Protein AF-A0A3D2X579-F1 (afdb_monomer_lite)

pLDDT: mean 86.81, std 12.24, range [45.53, 97.56]

Radius of gyration: 15.18 Å; chains: 1; bounding box: 32×43×44 Å

Structure (mmCIF, N/CA/C/O backbone):
data_AF-A0A3D2X579-F1
#
_entry.id   AF-A0A3D2X579-F1
#
loop_
_atom_site.group_PDB
_atom_site.id
_atom_site.type_symbol
_atom_site.label_atom_id
_atom_site.label_alt_id
_atom_site.label_comp_id
_atom_site.label_asym_id
_atom_site.label_entity_id
_atom_site.label_seq_id
_atom_site.pdbx_PDB_ins_code
_atom_site.Cartn_x
_atom_site.Cartn_y
_atom_site.Cartn_z
_atom_site.occupancy
_atom_site.B_iso_or_equiv
_atom_site.auth_seq_id
_atom_site.auth_comp_id
_atom_site.auth_asym_id
_atom_site.auth_atom_id
_atom_site.pdbx_PDB_model_num
ATOM 1 N N . MET A 1 1 ? 6.237 -5.922 -24.585 1.00 47.72 1 MET A N 1
ATOM 2 C CA . MET A 1 1 ? 6.724 -6.319 -23.254 1.00 47.72 1 MET A CA 1
ATOM 3 C C . MET A 1 1 ? 5.535 -6.195 -22.338 1.00 47.72 1 MET A C 1
ATOM 5 O O . MET A 1 1 ? 4.954 -5.108 -22.295 1.00 47.72 1 MET A O 1
ATOM 9 N N . ASP A 1 2 ? 5.086 -7.307 -21.769 1.00 63.38 2 ASP A N 1
ATOM 10 C CA . ASP A 1 2 ? 3.994 -7.269 -20.808 1.00 63.38 2 ASP A CA 1
ATOM 11 C C . ASP A 1 2 ? 4.495 -6.467 -19.602 1.00 63.38 2 ASP A C 1
ATOM 13 O O . ASP A 1 2 ? 5.643 -6.599 -19.180 1.00 63.38 2 ASP A O 1
ATOM 17 N N . LYS A 1 3 ? 3.685 -5.549 -19.081 1.00 70.56 3 LYS A N 1
ATOM 18 C CA . LYS A 1 3 ? 4.121 -4.717 -17.952 1.00 70.56 3 LYS A CA 1
ATOM 19 C C . LYS A 1 3 ? 4.289 -5.555 -16.680 1.00 70.56 3 LYS A C 1
ATOM 21 O O . LYS A 1 3 ? 5.038 -5.151 -15.795 1.00 70.56 3 LYS A O 1
ATOM 26 N N . LEU A 1 4 ? 3.662 -6.732 -16.635 1.00 69.31 4 LEU A N 1
ATOM 27 C CA . LEU A 1 4 ? 3.860 -7.744 -15.599 1.00 69.31 4 LEU A CA 1
ATOM 28 C C . LEU A 1 4 ? 5.231 -8.433 -15.685 1.00 69.31 4 LEU A C 1
ATOM 30 O O . LEU A 1 4 ? 5.736 -8.864 -14.651 1.00 69.31 4 LEU A O 1
ATOM 34 N N . ASP A 1 5 ? 5.894 -8.438 -16.851 1.00 72.94 5 ASP A N 1
ATOM 35 C CA . ASP A 1 5 ? 7.261 -8.974 -16.993 1.00 72.94 5 ASP A CA 1
ATOM 36 C C . ASP A 1 5 ? 8.260 -8.227 -16.090 1.00 72.94 5 ASP A C 1
ATOM 38 O O . ASP A 1 5 ? 9.306 -8.760 -15.723 1.00 72.94 5 ASP A O 1
ATOM 42 N N . SER A 1 6 ? 7.922 -6.9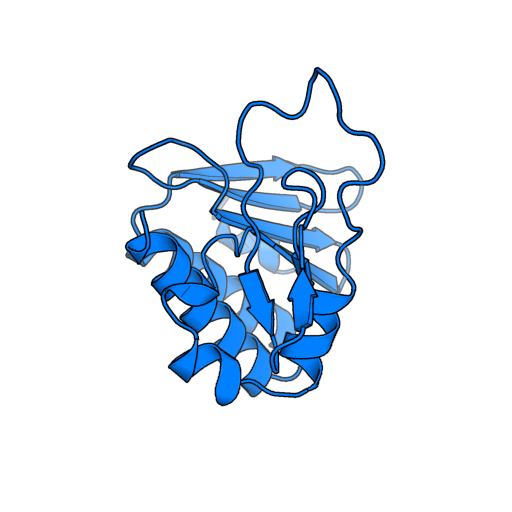95 -15.685 1.00 73.62 6 SER A N 1
ATOM 43 C CA . SER A 1 6 ? 8.725 -6.177 -14.765 1.00 73.62 6 SER A CA 1
ATOM 44 C C . SER A 1 6 ? 8.791 -6.743 -13.340 1.00 73.62 6 SER A C 1
ATOM 46 O O . SER A 1 6 ? 9.605 -6.273 -12.548 1.00 73.62 6 SER A O 1
ATOM 48 N N . PHE A 1 7 ? 7.951 -7.725 -12.997 1.00 81.88 7 PHE A N 1
ATOM 49 C CA . PHE A 1 7 ? 7.934 -8.370 -11.682 1.00 81.88 7 PHE A CA 1
ATOM 50 C C . PHE A 1 7 ? 8.706 -9.691 -11.642 1.00 81.88 7 PHE A C 1
ATOM 52 O O . PHE A 1 7 ? 9.017 -10.149 -10.550 1.00 81.88 7 PHE A O 1
ATOM 59 N N . ASN A 1 8 ? 9.093 -10.265 -12.787 1.00 79.88 8 ASN A N 1
ATOM 60 C CA . ASN A 1 8 ? 9.758 -11.578 -12.870 1.00 79.88 8 ASN A CA 1
ATOM 61 C C . ASN A 1 8 ? 11.155 -11.628 -12.208 1.00 79.88 8 ASN A C 1
ATOM 63 O O . ASN A 1 8 ? 11.786 -12.677 -12.173 1.00 79.88 8 ASN A O 1
ATOM 67 N N . VAL A 1 9 ? 11.654 -10.491 -11.714 1.00 82.19 9 VAL A N 1
ATOM 68 C CA . VAL A 1 9 ? 12.896 -10.374 -10.928 1.00 82.19 9 VAL A CA 1
ATOM 69 C C . VAL A 1 9 ? 12.682 -10.599 -9.424 1.00 82.19 9 VAL A C 1
ATOM 71 O O . VAL A 1 9 ? 13.633 -10.518 -8.650 1.00 82.19 9 VAL A O 1
ATOM 74 N N . LEU A 1 10 ? 11.433 -10.796 -8.997 1.00 85.06 10 LEU A N 1
ATOM 75 C CA . LEU A 1 10 ? 11.066 -11.145 -7.629 1.00 85.06 10 LEU A CA 1
ATOM 76 C C . LEU A 1 10 ? 11.072 -12.663 -7.444 1.00 85.06 10 LEU A C 1
ATOM 78 O O . LEU A 1 10 ? 10.881 -13.419 -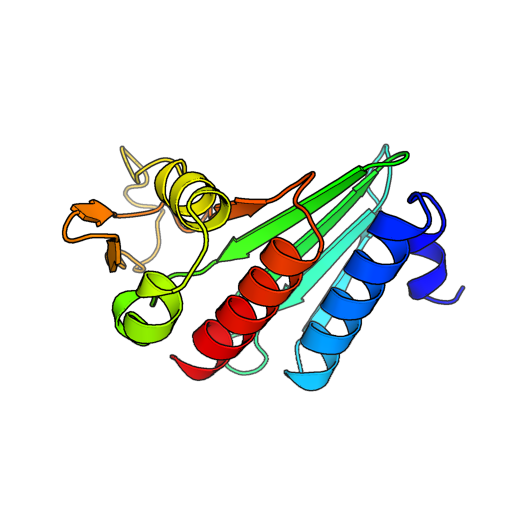8.393 1.00 85.06 10 LEU A O 1
ATOM 82 N N . LEU A 1 11 ? 11.230 -13.095 -6.194 1.00 86.25 11 LEU A N 1
ATOM 83 C CA . LEU A 1 11 ? 10.956 -14.478 -5.806 1.00 86.25 11 LEU A CA 1
ATOM 84 C C . LEU A 1 11 ? 9.452 -14.765 -5.924 1.00 86.25 11 LEU A C 1
ATOM 86 O O . LEU A 1 11 ? 8.651 -13.853 -5.724 1.00 86.25 11 LEU A O 1
ATOM 90 N N . ASP A 1 12 ? 9.074 -16.022 -6.170 1.00 86.38 12 ASP A N 1
ATOM 91 C CA . ASP A 1 12 ? 7.682 -16.443 -6.420 1.00 86.38 12 ASP A CA 1
ATOM 92 C C . ASP A 1 12 ? 6.670 -15.876 -5.406 1.00 86.38 12 ASP A C 1
ATOM 94 O O . ASP A 1 12 ? 5.605 -15.388 -5.783 1.00 86.38 12 ASP A O 1
ATOM 98 N N . GLU A 1 13 ? 7.011 -15.873 -4.113 1.00 87.44 13 GLU A N 1
ATOM 99 C CA . GLU A 1 13 ? 6.136 -15.331 -3.066 1.00 87.44 13 GLU A CA 1
ATOM 100 C C . GLU A 1 13 ? 5.915 -13.815 -3.211 1.00 87.44 13 GLU A C 1
ATOM 102 O O . GLU A 1 13 ? 4.777 -13.343 -3.176 1.00 87.44 13 GLU A O 1
ATOM 107 N N . GLU A 1 14 ? 6.987 -13.041 -3.410 1.00 88.75 14 GLU A N 1
ATOM 108 C CA . GLU A 1 14 ? 6.900 -11.588 -3.608 1.00 88.75 14 GLU A CA 1
ATOM 109 C C . GLU A 1 14 ? 6.288 -11.229 -4.968 1.00 88.75 14 GLU A C 1
ATOM 111 O O . GLU A 1 14 ? 5.608 -10.206 -5.081 1.00 88.75 14 GLU A O 1
ATOM 116 N N . TYR A 1 15 ? 6.477 -12.074 -5.984 1.00 90.69 15 TYR A N 1
ATOM 117 C CA . TYR A 1 15 ? 5.845 -11.937 -7.291 1.00 90.69 15 TYR A CA 1
ATOM 118 C C . TYR A 1 15 ? 4.317 -12.005 -7.180 1.00 90.69 15 TYR A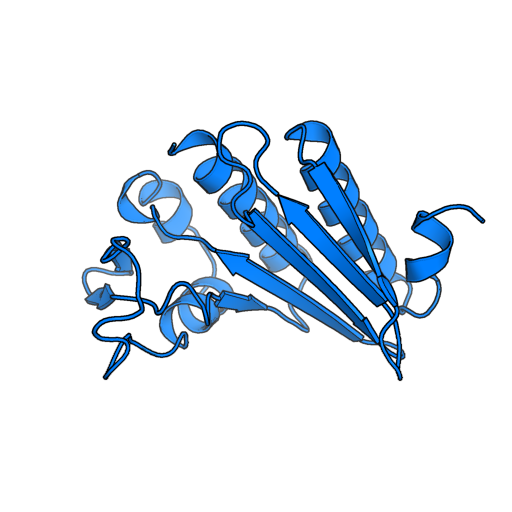 C 1
ATOM 120 O O . TYR A 1 15 ? 3.623 -11.107 -7.664 1.00 90.69 15 TYR A O 1
ATOM 128 N N . GLU A 1 16 ? 3.781 -13.014 -6.487 1.00 91.12 16 GLU A N 1
ATOM 129 C CA . GLU A 1 16 ? 2.332 -13.153 -6.293 1.00 91.12 16 GLU A CA 1
ATOM 130 C C . GLU A 1 16 ? 1.746 -11.999 -5.461 1.00 91.12 16 GLU A C 1
ATOM 132 O O . GLU A 1 16 ? 0.645 -11.514 -5.750 1.00 91.12 16 GLU A O 1
ATOM 137 N N . ILE A 1 17 ? 2.498 -11.477 -4.485 1.00 93.19 17 ILE A N 1
ATOM 138 C CA . ILE A 1 17 ? 2.116 -10.267 -3.739 1.00 93.19 17 ILE A CA 1
ATOM 139 C C . ILE A 1 17 ? 2.074 -9.044 -4.667 1.00 93.19 17 ILE A C 1
ATOM 141 O O . ILE A 1 17 ? 1.077 -8.318 -4.687 1.00 93.19 17 ILE A O 1
ATOM 145 N N . ALA A 1 18 ? 3.123 -8.812 -5.462 1.00 93.50 18 ALA A N 1
ATOM 146 C CA . ALA A 1 18 ? 3.192 -7.683 -6.390 1.00 93.50 18 ALA A CA 1
ATOM 147 C C . ALA A 1 18 ? 2.063 -7.734 -7.431 1.00 93.50 18 ALA A C 1
ATOM 149 O O . ALA A 1 18 ? 1.442 -6.713 -7.735 1.00 93.50 18 ALA A O 1
ATOM 150 N N . LYS A 1 19 ? 1.747 -8.931 -7.932 1.00 93.12 19 LYS A N 1
ATOM 151 C CA . LYS A 1 19 ? 0.627 -9.173 -8.845 1.00 93.12 19 LYS A CA 1
ATOM 152 C C . LYS A 1 19 ? -0.718 -8.862 -8.192 1.00 93.12 19 LYS A C 1
ATOM 154 O O . LYS A 1 19 ? -1.525 -8.158 -8.795 1.00 93.12 19 LYS A O 1
ATOM 159 N N . THR A 1 20 ? -0.933 -9.309 -6.956 1.00 93.56 20 THR A N 1
ATOM 160 C CA . THR A 1 20 ? -2.156 -9.014 -6.192 1.00 93.56 20 THR A CA 1
ATOM 161 C C . THR A 1 20 ? -2.323 -7.508 -5.983 1.00 93.56 20 THR A C 1
ATOM 163 O O . THR A 1 20 ? -3.377 -6.950 -6.275 1.00 93.56 20 THR A O 1
ATOM 166 N N . LEU A 1 21 ? -1.266 -6.807 -5.569 1.00 95.62 21 LEU A N 1
ATOM 167 C CA . LEU A 1 21 ? -1.287 -5.350 -5.406 1.00 95.62 21 LEU A CA 1
ATOM 168 C C . LEU A 1 21 ? -1.516 -4.614 -6.733 1.00 95.62 21 LEU A C 1
ATOM 170 O O . LEU A 1 21 ? -2.236 -3.615 -6.763 1.00 95.62 21 LEU A O 1
ATOM 174 N N . HIS A 1 22 ? -0.947 -5.104 -7.837 1.00 95.50 22 HIS A N 1
ATOM 175 C CA . HIS A 1 22 ? -1.216 -4.559 -9.167 1.00 95.50 22 HIS A CA 1
ATOM 176 C C . HIS A 1 22 ? -2.699 -4.680 -9.530 1.00 95.50 22 HIS A C 1
ATOM 178 O O . HIS A 1 22 ? -3.313 -3.683 -9.908 1.00 95.50 22 HIS A O 1
ATOM 184 N N . GLN A 1 23 ? -3.281 -5.868 -9.346 1.00 94.94 23 GLN A N 1
ATOM 185 C CA . GLN A 1 23 ? -4.703 -6.131 -9.584 1.00 94.94 23 GLN A CA 1
ATOM 186 C C . GLN A 1 23 ? -5.604 -5.275 -8.685 1.00 94.94 23 GLN A C 1
ATOM 188 O O . GLN A 1 23 ? -6.602 -4.737 -9.160 1.00 94.94 23 GLN A O 1
ATOM 193 N N . THR A 1 24 ? -5.234 -5.074 -7.416 1.00 95.75 24 THR A N 1
ATOM 194 C CA . THR A 1 24 ? -5.915 -4.137 -6.508 1.00 95.75 24 THR A CA 1
ATOM 195 C C . THR A 1 24 ? -5.875 -2.710 -7.055 1.00 95.75 24 THR A C 1
ATOM 197 O O . THR A 1 24 ? -6.883 -2.012 -7.074 1.00 95.75 24 THR A O 1
ATOM 200 N N . GLY A 1 25 ? -4.727 -2.257 -7.560 1.00 95.19 25 GLY A N 1
ATOM 201 C CA . GLY A 1 25 ? -4.622 -0.950 -8.204 1.00 95.19 25 GLY A CA 1
ATOM 202 C C . GLY A 1 25 ? -5.523 -0.808 -9.437 1.00 95.19 25 GLY A C 1
ATOM 203 O O . GLY A 1 25 ? -6.161 0.233 -9.614 1.00 95.19 25 GLY A O 1
ATOM 204 N N . GLU A 1 26 ? -5.594 -1.844 -10.275 1.00 95.06 26 GLU A N 1
ATOM 205 C CA . GLU A 1 26 ? -6.463 -1.886 -11.458 1.00 95.06 26 GLU A CA 1
ATOM 206 C C . GLU A 1 26 ? -7.947 -1.863 -11.089 1.00 95.06 26 GLU A C 1
ATOM 208 O O . GLU A 1 26 ? -8.700 -1.075 -11.662 1.00 95.06 26 GLU A O 1
ATOM 213 N N . SER A 1 27 ? -8.367 -2.667 -10.107 1.00 95.56 27 SER A N 1
ATOM 214 C CA . SER A 1 27 ? -9.767 -2.744 -9.672 1.00 95.56 27 SER A CA 1
ATOM 215 C C . SER A 1 27 ? -10.262 -1.436 -9.050 1.00 95.56 27 SER A C 1
ATOM 217 O O . SER A 1 27 ? -11.425 -1.074 -9.215 1.00 95.56 27 SER A O 1
ATOM 219 N N . LEU A 1 28 ? -9.364 -0.674 -8.418 1.00 94.94 28 LEU A N 1
ATOM 220 C CA . LEU A 1 28 ? -9.633 0.671 -7.902 1.00 94.94 28 LEU A CA 1
ATOM 221 C C . LEU A 1 28 ? -9.636 1.760 -8.994 1.00 94.94 28 LEU A C 1
ATOM 223 O O . LEU A 1 28 ? -9.804 2.941 -8.682 1.00 94.94 28 LEU A O 1
ATOM 227 N N . GLY A 1 29 ? -9.413 1.407 -10.265 1.00 94.38 29 GLY A N 1
ATOM 228 C CA . GLY A 1 29 ? -9.368 2.358 -11.380 1.00 94.38 29 GLY A CA 1
ATOM 229 C C . GLY A 1 29 ? -8.150 3.288 -11.343 1.00 94.38 29 GLY A C 1
ATOM 230 O O . GLY A 1 29 ? -8.181 4.390 -11.902 1.00 94.38 29 GLY A O 1
ATOM 231 N N . CYS A 1 30 ? -7.066 2.896 -10.665 1.00 95.62 30 CYS A N 1
ATOM 232 C CA . CYS A 1 30 ? -5.890 3.750 -10.535 1.00 95.62 30 CYS A CA 1
ATOM 233 C C . CYS A 1 30 ? -5.252 4.040 -11.899 1.00 95.62 30 CYS A C 1
ATOM 235 O O . CYS A 1 30 ? -5.117 3.175 -12.763 1.00 95.62 30 CYS A O 1
ATOM 237 N N . LYS A 1 31 ? -4.719 5.256 -12.065 1.00 95.12 31 LYS A N 1
ATOM 238 C CA . LYS A 1 31 ? -3.767 5.520 -13.150 1.00 95.12 31 LYS A CA 1
ATOM 239 C C . LYS A 1 31 ? -2.412 4.922 -12.775 1.00 95.12 31 LYS A C 1
ATOM 241 O O . LYS A 1 31 ? -1.722 5.475 -11.911 1.00 95.12 31 LYS A O 1
ATOM 246 N N . ILE A 1 32 ? -2.026 3.859 -13.477 1.00 95.06 32 ILE A N 1
ATOM 247 C CA . ILE A 1 32 ? -0.781 3.115 -13.251 1.00 95.06 32 ILE A CA 1
ATOM 248 C C . ILE A 1 32 ? 0.351 3.686 -14.114 1.00 95.06 32 ILE A C 1
ATOM 250 O O . ILE A 1 32 ? 0.228 3.812 -15.335 1.00 95.06 32 ILE A O 1
ATOM 254 N N . VAL A 1 33 ? 1.465 4.053 -13.480 1.00 94.12 33 VAL A N 1
ATOM 255 C CA . VAL A 1 33 ? 2.651 4.625 -14.135 1.00 94.12 33 VAL A CA 1
ATOM 256 C C . VAL A 1 33 ? 3.876 3.782 -13.813 1.00 94.12 33 VAL A C 1
ATOM 258 O O . VAL A 1 33 ? 4.240 3.636 -12.650 1.00 94.12 33 VAL A O 1
ATOM 261 N N . PHE A 1 34 ? 4.550 3.302 -14.853 1.00 93.12 34 PHE A N 1
ATOM 262 C CA . PHE A 1 34 ? 5.781 2.524 -14.744 1.00 93.12 34 PHE A CA 1
ATOM 263 C C . PHE A 1 34 ? 6.988 3.440 -14.938 1.00 93.12 34 PHE A C 1
ATOM 265 O O . PHE A 1 34 ? 6.999 4.282 -15.840 1.00 93.12 34 PHE A O 1
ATOM 272 N N . LYS A 1 35 ? 7.997 3.299 -14.080 1.00 91.75 35 LYS A N 1
ATOM 273 C CA . LYS A 1 35 ? 9.263 4.031 -14.155 1.00 91.75 35 LYS A CA 1
ATOM 274 C C . LYS A 1 35 ? 10.426 3.071 -13.967 1.00 91.75 35 LYS A C 1
ATOM 276 O O . LYS A 1 35 ? 10.507 2.404 -12.942 1.00 91.75 35 LYS A O 1
ATOM 281 N N . THR A 1 36 ? 11.357 3.069 -14.908 1.00 88.69 36 THR A N 1
ATOM 282 C CA . THR A 1 36 ? 12.631 2.366 -14.751 1.00 88.69 36 THR A CA 1
ATOM 283 C C . THR A 1 36 ? 13.488 3.061 -13.690 1.00 88.69 36 THR A C 1
ATOM 285 O O . THR A 1 36 ? 13.499 4.293 -13.577 1.00 88.69 36 THR A O 1
ATOM 288 N N . ARG A 1 37 ? 14.203 2.271 -12.895 1.00 85.06 37 ARG A N 1
ATOM 289 C CA . ARG A 1 37 ? 15.227 2.698 -11.938 1.00 85.06 37 ARG A CA 1
ATOM 290 C C . ARG A 1 37 ? 16.543 1.988 -12.277 1.00 85.06 37 ARG A C 1
ATOM 292 O O . ARG A 1 37 ? 16.500 0.955 -12.934 1.00 85.06 37 ARG A O 1
ATOM 299 N N . PRO A 1 38 ? 17.703 2.508 -11.836 1.00 82.12 38 PRO A N 1
ATOM 300 C CA . PRO A 1 38 ? 18.992 1.870 -12.115 1.00 82.12 38 PRO A CA 1
ATOM 301 C C . PRO A 1 38 ? 19.048 0.379 -11.746 1.00 82.12 38 PRO A C 1
ATOM 303 O O . PRO A 1 38 ? 19.659 -0.389 -12.474 1.00 82.12 38 PRO A O 1
ATOM 306 N N . ASN A 1 39 ? 18.352 -0.021 -10.674 1.00 80.62 39 ASN A N 1
ATOM 307 C CA . ASN A 1 39 ? 18.369 -1.387 -10.141 1.00 80.62 39 ASN A CA 1
ATOM 308 C C . ASN A 1 39 ? 16.964 -2.022 -10.107 1.00 80.62 39 ASN A C 1
ATOM 310 O O . ASN A 1 39 ? 16.644 -2.749 -9.172 1.00 80.62 39 ASN A O 1
ATOM 314 N N . GLY A 1 40 ? 16.082 -1.670 -11.052 1.00 86.56 40 GLY A N 1
ATOM 315 C CA . GLY A 1 40 ? 14.747 -2.271 -11.135 1.00 86.56 40 GLY A CA 1
ATOM 316 C C . GLY A 1 40 ? 13.658 -1.330 -11.641 1.00 86.56 40 GLY A C 1
ATOM 317 O O . GLY A 1 40 ? 13.879 -0.499 -12.525 1.00 86.56 40 GLY A O 1
ATOM 318 N N . TYR A 1 41 ? 12.460 -1.444 -11.075 1.00 89.44 41 TYR A N 1
ATOM 319 C CA . TYR A 1 41 ? 11.259 -0.760 -11.548 1.00 89.44 41 TYR A CA 1
ATOM 320 C C . TYR A 1 41 ? 10.463 -0.162 -10.396 1.00 89.44 41 TYR A C 1
ATOM 322 O O . TYR A 1 41 ? 10.393 -0.704 -9.299 1.00 89.44 41 TYR A O 1
ATOM 330 N N . ARG A 1 42 ? 9.802 0.961 -10.664 1.00 93.75 42 ARG A N 1
ATOM 331 C CA . ARG A 1 42 ? 8.787 1.530 -9.784 1.00 93.75 42 ARG A CA 1
ATOM 332 C C . ARG A 1 42 ? 7.454 1.600 -10.508 1.00 93.75 42 ARG A C 1
ATOM 334 O O . ARG A 1 42 ? 7.363 2.202 -11.578 1.00 93.75 42 ARG A O 1
ATOM 341 N N . VAL A 1 43 ? 6.416 1.062 -9.883 1.00 95.44 43 VAL A N 1
ATOM 342 C CA . VAL A 1 43 ? 5.035 1.106 -10.369 1.00 95.44 43 VAL A CA 1
ATOM 343 C C . VAL A 1 43 ? 4.218 1.977 -9.427 1.00 95.44 43 VAL A C 1
ATOM 345 O O . VAL A 1 43 ? 4.137 1.707 -8.234 1.00 95.44 43 VAL A O 1
ATOM 348 N N . ILE A 1 44 ? 3.663 3.068 -9.947 1.00 96.06 44 ILE A N 1
ATOM 349 C CA . ILE A 1 44 ? 2.973 4.100 -9.167 1.00 96.06 44 ILE A CA 1
ATOM 350 C C . ILE A 1 44 ? 1.483 4.062 -9.484 1.00 96.06 44 ILE A C 1
ATOM 352 O O . ILE A 1 44 ? 1.100 4.214 -10.645 1.00 96.06 44 ILE A O 1
ATOM 356 N N . PHE A 1 45 ? 0.658 3.956 -8.448 1.00 96.38 45 PHE A N 1
ATOM 357 C CA . PHE A 1 45 ? -0.795 3.886 -8.536 1.00 96.38 45 PHE A CA 1
ATOM 358 C C 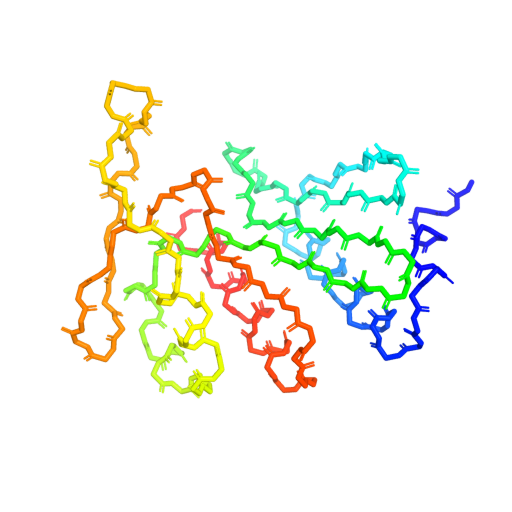. PHE A 1 45 ? -1.386 5.198 -8.028 1.00 96.38 45 PHE A C 1
ATOM 360 O O . PHE A 1 45 ? -1.283 5.532 -6.848 1.00 96.38 45 PHE A O 1
ATOM 367 N N . ASN A 1 46 ? -1.965 5.985 -8.934 1.00 94.38 46 ASN A N 1
ATOM 368 C CA . ASN A 1 46 ? -2.566 7.274 -8.592 1.00 94.38 46 ASN A CA 1
ATOM 369 C C . ASN A 1 46 ? -4.088 7.165 -8.576 1.00 94.38 46 ASN A C 1
ATOM 371 O O . ASN A 1 46 ? -4.657 6.651 -9.545 1.00 94.38 46 ASN A O 1
ATOM 375 N N . LYS A 1 47 ? -4.737 7.732 -7.551 1.00 91.44 47 LYS A N 1
ATOM 376 C CA . LYS A 1 47 ? -6.201 7.836 -7.491 1.00 91.44 47 LYS A CA 1
ATOM 377 C C . LYS A 1 47 ? -6.714 8.523 -8.754 1.00 91.44 47 LYS A C 1
ATOM 379 O O . LYS A 1 47 ? -6.147 9.525 -9.211 1.00 91.44 47 LYS A O 1
ATOM 384 N N . GLN A 1 48 ? -7.801 8.014 -9.321 1.00 85.00 48 GLN A N 1
ATOM 385 C CA . GLN A 1 48 ? -8.394 8.620 -10.511 1.00 85.00 48 GLN A CA 1
ATOM 386 C C . GLN A 1 48 ? -8.985 10.003 -10.210 1.00 85.00 48 GLN A C 1
ATOM 388 O O . GLN A 1 48 ? -8.798 10.920 -11.010 1.00 85.00 48 GLN A O 1
ATOM 393 N N . SER A 1 49 ? -9.623 10.153 -9.043 1.00 83.06 49 SER A N 1
ATOM 394 C CA . SER A 1 49 ? -10.373 11.348 -8.636 1.00 83.06 49 SER A CA 1
ATOM 395 C C . SER A 1 49 ? -9.513 12.609 -8.534 1.00 83.06 49 SER A C 1
ATOM 397 O O . SER A 1 49 ? -9.915 13.667 -9.005 1.00 83.06 49 SER A O 1
ATOM 399 N N . ASN A 1 50 ? -8.313 12.506 -7.958 1.00 82.50 50 ASN A N 1
ATOM 400 C CA . ASN A 1 50 ? -7.472 13.671 -7.652 1.00 82.50 50 ASN A CA 1
ATOM 401 C C . ASN A 1 50 ? -6.008 13.538 -8.104 1.00 82.50 50 ASN A C 1
ATOM 403 O O . ASN A 1 50 ? -5.193 14.409 -7.805 1.00 82.50 50 ASN A O 1
ATOM 407 N N . ARG A 1 51 ? -5.660 12.453 -8.810 1.00 83.50 51 ARG A N 1
ATOM 408 C CA . ARG A 1 51 ? -4.306 12.154 -9.317 1.00 83.50 51 ARG A CA 1
ATOM 409 C C . ARG A 1 51 ? -3.209 12.082 -8.249 1.00 83.50 51 ARG A C 1
ATOM 411 O O . ARG A 1 51 ? -2.036 12.004 -8.613 1.00 83.50 51 ARG A O 1
ATOM 418 N N . LYS A 1 52 ? -3.552 12.069 -6.958 1.00 87.44 52 LYS A N 1
ATOM 419 C CA . LYS A 1 52 ? -2.585 11.833 -5.884 1.00 87.44 52 LYS A CA 1
ATOM 420 C C . LYS A 1 52 ? -2.162 10.369 -5.887 1.00 87.44 52 LYS A C 1
ATOM 422 O O . LYS A 1 52 ? -2.937 9.485 -6.251 1.00 87.44 52 LYS A O 1
ATOM 427 N N . VAL A 1 53 ? -0.926 10.122 -5.472 1.00 91.38 53 VAL A N 1
ATOM 428 C CA . VAL A 1 53 ? -0.402 8.764 -5.309 1.00 91.38 53 VAL A CA 1
ATOM 429 C C . VAL A 1 53 ? -1.164 8.093 -4.169 1.00 91.38 53 VAL A C 1
ATOM 431 O O . VAL A 1 53 ? -1.163 8.620 -3.058 1.00 91.38 53 VAL A O 1
ATOM 434 N N . LEU A 1 54 ? -1.781 6.945 -4.436 1.00 93.88 54 LEU A N 1
ATOM 435 C CA . LEU A 1 54 ? -2.390 6.092 -3.416 1.00 93.88 54 LEU A CA 1
ATOM 436 C C . LEU A 1 54 ? -1.314 5.194 -2.799 1.00 93.88 54 LEU A C 1
ATOM 438 O O . LEU A 1 54 ? -1.064 5.232 -1.596 1.00 93.88 54 LEU A O 1
ATOM 442 N N . PHE A 1 55 ? -0.601 4.464 -3.654 1.00 96.56 55 PHE A N 1
ATOM 443 C CA . PHE A 1 55 ? 0.563 3.674 -3.277 1.00 96.56 55 PHE A CA 1
ATOM 444 C C . PHE A 1 55 ? 1.521 3.514 -4.464 1.00 96.56 55 PHE A C 1
ATOM 446 O O . PHE A 1 55 ? 1.208 3.857 -5.609 1.00 96.56 55 PHE A O 1
ATOM 453 N N . TRP A 1 56 ? 2.720 3.014 -4.200 1.00 96.38 56 TRP A N 1
ATOM 454 C CA . TRP A 1 56 ? 3.623 2.526 -5.232 1.00 96.38 56 TRP A CA 1
ATOM 455 C C . TRP A 1 56 ? 4.391 1.305 -4.754 1.00 96.38 56 TRP A C 1
ATOM 457 O O . TRP A 1 56 ? 4.601 1.120 -3.557 1.00 96.38 56 TRP A O 1
ATOM 467 N N . MET A 1 57 ? 4.840 0.512 -5.719 1.00 96.25 57 MET A N 1
ATOM 468 C CA . MET A 1 57 ? 5.737 -0.618 -5.523 1.00 96.25 57 MET A CA 1
ATOM 469 C C . MET A 1 57 ? 7.083 -0.297 -6.163 1.00 96.25 57 MET A C 1
ATOM 471 O O . MET A 1 57 ? 7.133 0.209 -7.285 1.00 96.25 57 MET A O 1
ATOM 475 N N . GLU A 1 58 ? 8.163 -0.549 -5.445 1.00 94.88 58 GLU A N 1
ATOM 476 C CA . GLU A 1 58 ? 9.517 -0.592 -5.971 1.00 94.88 58 GLU A CA 1
ATOM 477 C C . GLU A 1 58 ? 9.980 -2.039 -5.942 1.00 94.88 58 GLU A C 1
ATOM 479 O O . GLU A 1 58 ? 9.913 -2.710 -4.914 1.00 94.88 58 GLU A O 1
ATOM 484 N N . VAL A 1 59 ? 10.380 -2.501 -7.117 1.00 91.81 59 VAL A N 1
ATOM 485 C CA . VAL A 1 59 ? 10.804 -3.860 -7.400 1.00 91.81 59 VAL A CA 1
ATOM 486 C C . VAL A 1 59 ? 12.262 -3.771 -7.808 1.00 91.81 59 VAL A C 1
ATOM 488 O O . VAL A 1 59 ? 12.582 -3.143 -8.818 1.00 91.81 59 VAL A O 1
ATOM 491 N N . SER A 1 60 ? 13.138 -4.354 -7.004 1.00 87.50 60 SER A N 1
ATOM 492 C CA . SER A 1 60 ? 14.585 -4.428 -7.234 1.00 87.50 60 SER A CA 1
ATOM 493 C C . SER A 1 60 ? 15.070 -5.814 -6.855 1.00 87.50 60 SER A C 1
ATOM 495 O O . SER A 1 60 ? 14.489 -6.375 -5.937 1.00 87.50 60 SER A O 1
ATOM 497 N N . ASP A 1 61 ? 16.100 -6.340 -7.523 1.00 79.88 61 ASP A N 1
ATOM 498 C CA . ASP A 1 61 ? 16.681 -7.687 -7.348 1.00 79.88 61 ASP A CA 1
ATOM 499 C C . ASP A 1 61 ? 16.214 -8.434 -6.076 1.00 79.88 61 ASP A C 1
ATOM 501 O O . ASP A 1 61 ? 16.733 -8.210 -4.979 1.00 79.88 61 ASP A O 1
ATOM 505 N N . ASN A 1 62 ? 15.206 -9.307 -6.226 1.00 79.69 62 ASN A N 1
ATOM 506 C CA . ASN A 1 62 ? 14.611 -10.146 -5.169 1.00 79.69 62 ASN A CA 1
ATOM 507 C C . ASN A 1 62 ? 14.023 -9.409 -3.948 1.00 79.69 62 ASN A C 1
ATOM 509 O O . ASN A 1 62 ? 14.071 -9.924 -2.829 1.00 79.69 62 ASN A O 1
ATOM 513 N N . SER A 1 63 ? 13.536 -8.185 -4.123 1.00 88.94 63 SER A N 1
ATOM 514 C CA . SER A 1 63 ? 12.922 -7.411 -3.049 1.00 88.94 63 SER A CA 1
ATOM 515 C C . SER A 1 63 ? 11.746 -6.577 -3.537 1.00 88.94 63 SER A C 1
ATOM 517 O O . SER A 1 63 ? 11.840 -5.826 -4.515 1.00 88.94 63 SER A O 1
ATOM 519 N N . LEU A 1 64 ? 10.652 -6.658 -2.783 1.00 93.62 64 LEU A N 1
ATOM 520 C CA . LEU A 1 64 ? 9.491 -5.796 -2.927 1.00 93.62 64 LEU A CA 1
ATOM 521 C C . LEU A 1 64 ? 9.436 -4.768 -1.789 1.00 93.62 64 LEU A C 1
ATOM 523 O O . LEU A 1 64 ? 9.358 -5.104 -0.603 1.00 93.62 64 LEU A O 1
ATOM 527 N N . LEU A 1 65 ? 9.424 -3.487 -2.155 1.00 95.06 65 LEU A N 1
ATOM 528 C CA . LEU A 1 65 ? 9.152 -2.379 -1.244 1.00 95.06 65 LEU A CA 1
ATOM 529 C C . LEU A 1 65 ? 7.874 -1.665 -1.670 1.00 95.06 65 LEU A C 1
ATOM 531 O O . LEU A 1 65 ? 7.776 -1.149 -2.782 1.00 95.06 65 LEU A O 1
ATOM 535 N N . VAL A 1 66 ? 6.914 -1.558 -0.762 1.00 96.81 66 VAL A N 1
ATOM 536 C CA . VAL A 1 66 ? 5.657 -0.853 -1.005 1.00 96.81 66 VAL A CA 1
ATOM 537 C C . VAL A 1 66 ? 5.613 0.397 -0.149 1.00 96.81 66 VAL A C 1
ATOM 539 O O . VAL A 1 66 ? 5.863 0.341 1.052 1.00 96.81 66 VAL A O 1
ATOM 542 N N . LYS A 1 67 ? 5.264 1.532 -0.754 1.00 95.88 67 LYS A N 1
ATOM 543 C CA . LYS A 1 67 ? 4.867 2.728 -0.012 1.00 95.88 67 LYS A CA 1
ATOM 544 C C . LYS A 1 67 ? 3.387 2.994 -0.233 1.00 95.88 67 LYS A C 1
ATOM 546 O O . LYS A 1 67 ? 2.988 3.208 -1.376 1.00 95.88 67 LYS A O 1
ATOM 551 N N . ALA A 1 68 ? 2.613 3.104 0.841 1.00 95.44 68 ALA A N 1
ATOM 552 C CA . ALA A 1 68 ? 1.218 3.543 0.802 1.00 95.44 68 ALA A CA 1
ATOM 553 C C . ALA A 1 68 ? 1.037 4.887 1.524 1.00 95.44 68 ALA A C 1
ATOM 555 O O . ALA A 1 68 ? 1.715 5.180 2.512 1.00 95.44 68 ALA A O 1
ATOM 556 N N . ASN A 1 69 ? 0.125 5.717 1.023 1.00 92.25 69 ASN A N 1
ATOM 557 C CA . ASN A 1 69 ? -0.265 6.976 1.653 1.00 92.25 69 ASN A CA 1
ATOM 558 C C . ASN A 1 69 ? -1.613 6.777 2.363 1.00 92.25 69 ASN A C 1
ATOM 560 O O . ASN A 1 69 ? -2.648 7.064 1.774 1.00 92.25 69 ASN A O 1
ATOM 564 N N . LEU A 1 70 ? -1.584 6.268 3.599 1.00 92.56 70 LEU A N 1
ATOM 565 C CA . LEU A 1 70 ? -2.764 5.972 4.421 1.00 92.56 70 LEU A CA 1
ATOM 566 C C . LEU A 1 70 ? -3.047 7.166 5.339 1.00 92.56 70 LEU A C 1
ATOM 568 O O . LEU A 1 70 ? -2.550 7.239 6.458 1.00 92.56 70 LEU A O 1
ATOM 572 N N . LEU A 1 71 ? -3.759 8.166 4.830 1.00 88.38 71 LEU A N 1
ATOM 573 C CA . LEU A 1 71 ? -3.914 9.448 5.514 1.00 88.38 71 LEU A CA 1
ATOM 574 C C . LEU A 1 71 ? -5.195 9.514 6.343 1.00 88.38 71 LEU A C 1
ATOM 576 O O . LEU A 1 71 ? -5.248 10.288 7.289 1.00 88.38 71 LEU A O 1
ATOM 580 N N . HIS A 1 72 ? -6.208 8.709 6.024 1.00 91.00 72 HIS A N 1
ATOM 581 C CA . HIS A 1 72 ? -7.543 8.812 6.617 1.00 91.00 72 HIS A CA 1
ATOM 582 C C . HIS A 1 72 ? -7.850 7.641 7.553 1.00 91.00 72 HIS A C 1
ATOM 584 O O . HIS A 1 72 ? -8.979 7.165 7.584 1.00 91.00 72 HIS A O 1
ATOM 590 N N . ILE A 1 73 ? -6.854 7.173 8.314 1.00 93.00 73 ILE A N 1
ATOM 591 C CA . ILE A 1 73 ? -6.970 5.982 9.177 1.00 93.00 73 ILE A CA 1
ATOM 592 C C . ILE A 1 73 ? -8.152 6.063 10.149 1.00 93.00 73 ILE A C 1
ATOM 594 O O . ILE A 1 73 ? -8.832 5.060 10.355 1.00 93.00 73 ILE A O 1
ATOM 598 N N . ASP A 1 74 ? -8.465 7.251 10.671 1.00 93.12 74 ASP A N 1
ATOM 599 C CA . ASP A 1 74 ? -9.620 7.443 11.558 1.00 93.12 74 ASP A CA 1
ATOM 600 C C . ASP A 1 74 ? -10.960 7.088 10.874 1.00 93.12 74 ASP A C 1
ATOM 602 O O . ASP A 1 74 ? -11.886 6.639 11.547 1.00 93.12 74 ASP A O 1
ATOM 606 N N . ASN A 1 75 ? -11.058 7.179 9.539 1.00 94.19 75 ASN A N 1
ATOM 607 C CA . ASN A 1 75 ? -12.256 6.789 8.778 1.00 94.19 75 ASN A CA 1
ATOM 608 C 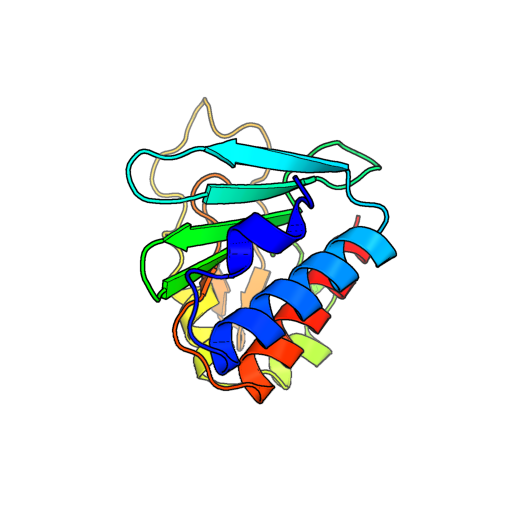C . ASN A 1 75 ? -12.446 5.264 8.696 1.00 94.19 75 ASN A C 1
ATOM 610 O O . ASN A 1 75 ? -13.517 4.801 8.311 1.00 94.19 75 ASN A O 1
ATOM 614 N N . TYR A 1 76 ? -11.418 4.479 9.019 1.00 94.50 76 TYR A N 1
ATOM 615 C CA . TYR A 1 76 ? -11.448 3.016 9.000 1.00 94.50 76 TYR A CA 1
ATOM 616 C C . TYR A 1 76 ? -10.776 2.413 10.240 1.00 94.50 76 TYR A C 1
ATOM 618 O O . TYR A 1 76 ? -10.136 1.356 10.185 1.00 94.50 76 TYR A O 1
ATOM 626 N N . ILE A 1 77 ? -10.965 3.074 11.386 1.00 93.38 77 ILE A N 1
ATOM 627 C CA . ILE A 1 77 ? -10.332 2.707 12.653 1.00 93.38 77 ILE A CA 1
ATOM 628 C C . ILE A 1 77 ? -10.664 1.277 13.094 1.00 93.38 77 ILE A C 1
ATOM 630 O O . ILE A 1 77 ? -9.782 0.585 13.587 1.00 93.38 77 ILE A O 1
ATOM 634 N N . GLU A 1 78 ? -11.880 0.782 12.835 1.00 92.88 78 GLU A N 1
ATOM 635 C CA . GLU A 1 78 ? -12.270 -0.599 13.161 1.00 92.88 78 GLU A CA 1
ATOM 636 C C . GLU A 1 78 ? -11.381 -1.630 12.453 1.00 92.88 78 GLU A C 1
ATOM 638 O O . GLU A 1 78 ? -10.894 -2.579 13.076 1.00 92.88 78 GLU A O 1
ATOM 643 N N . LYS A 1 79 ? -11.096 -1.415 11.159 1.00 95.25 79 LYS A N 1
ATOM 644 C CA . LYS A 1 79 ? -10.172 -2.276 10.414 1.00 95.25 79 LYS A CA 1
ATOM 645 C C . LYS A 1 79 ? -8.766 -2.148 10.985 1.00 95.25 79 LYS A C 1
ATOM 647 O O . LYS A 1 79 ? -8.124 -3.170 11.229 1.00 95.25 79 LYS A O 1
ATOM 652 N N . MET A 1 80 ? -8.319 -0.923 11.258 1.00 94.75 80 MET A N 1
ATOM 653 C CA . MET A 1 80 ? -6.994 -0.662 11.819 1.00 94.75 80 MET A CA 1
ATOM 654 C C . MET A 1 80 ? -6.791 -1.329 13.190 1.00 94.75 80 MET A C 1
ATOM 656 O O . MET A 1 80 ? -5.720 -1.872 13.462 1.00 94.75 80 MET A O 1
ATOM 660 N N . SER A 1 81 ? -7.818 -1.367 14.043 1.00 93.06 81 SER A N 1
ATOM 661 C CA . SER A 1 81 ? -7.778 -2.046 15.342 1.00 93.06 81 SER A CA 1
ATOM 662 C C . SER A 1 81 ? -7.511 -3.547 15.209 1.00 93.06 81 SER A C 1
ATOM 664 O O . SER A 1 81 ? -6.803 -4.099 16.052 1.00 93.06 81 SER A O 1
ATOM 666 N N . SER A 1 82 ? -8.020 -4.178 14.143 1.00 94.38 82 SER A N 1
ATOM 667 C CA . SER A 1 82 ? -7.826 -5.604 13.835 1.00 94.38 82 SER A CA 1
ATOM 668 C C . SER A 1 82 ? -6.500 -5.931 13.133 1.00 94.38 82 SER A C 1
ATOM 670 O O . SER A 1 82 ? -6.142 -7.104 13.015 1.00 94.38 82 SER A O 1
ATOM 672 N N . CYS A 1 83 ? -5.766 -4.919 12.659 1.00 96.25 83 CYS A N 1
ATOM 673 C CA . CYS A 1 83 ? -4.492 -5.125 11.981 1.00 96.25 83 CYS A CA 1
ATOM 674 C C . CYS A 1 83 ? -3.418 -5.660 12.933 1.00 96.25 83 CYS A C 1
ATOM 676 O O . CYS A 1 83 ? -3.391 -5.360 14.131 1.00 96.25 83 CYS A O 1
ATOM 678 N N . SER A 1 84 ? -2.482 -6.423 12.369 1.00 96.38 84 SER A N 1
ATOM 679 C CA . SER A 1 84 ? -1.353 -6.968 13.110 1.00 96.38 84 SER A CA 1
ATOM 680 C C . SER A 1 84 ? -0.454 -5.873 13.694 1.00 96.38 84 SER A C 1
ATOM 682 O O . SER A 1 84 ? -0.385 -4.738 13.209 1.00 96.38 84 SER A O 1
ATOM 684 N N . GLY A 1 85 ? 0.322 -6.245 14.715 1.00 94.94 85 GLY A N 1
ATOM 685 C CA . GLY A 1 85 ? 1.350 -5.365 15.268 1.00 94.94 85 GLY A CA 1
ATOM 686 C C . GLY A 1 85 ? 2.398 -4.938 14.233 1.00 94.94 85 GLY A C 1
ATOM 687 O O . GLY A 1 85 ? 2.945 -3.847 14.361 1.00 94.94 85 GLY A O 1
ATOM 688 N N . THR A 1 86 ? 2.662 -5.748 13.201 1.00 95.19 86 THR A N 1
ATOM 689 C CA . THR A 1 86 ? 3.578 -5.405 12.100 1.00 95.19 86 THR A CA 1
ATOM 690 C C . THR A 1 86 ? 3.060 -4.203 11.317 1.00 95.19 86 THR A C 1
ATOM 692 O O . THR A 1 86 ? 3.782 -3.220 11.166 1.00 95.19 86 THR A O 1
ATOM 695 N N . ILE A 1 87 ? 1.791 -4.233 10.893 1.00 96.19 87 ILE A N 1
ATOM 696 C CA . ILE A 1 87 ? 1.160 -3.138 10.142 1.00 96.19 87 ILE A CA 1
ATOM 697 C C . ILE A 1 87 ? 1.130 -1.855 10.970 1.00 96.19 87 ILE A C 1
ATOM 699 O O . ILE A 1 87 ? 1.582 -0.806 10.505 1.00 96.19 87 ILE A O 1
ATOM 703 N N . LYS A 1 88 ? 0.671 -1.950 12.225 1.00 95.25 88 LYS A N 1
ATOM 704 C CA . LYS A 1 88 ? 0.629 -0.806 13.146 1.00 95.25 88 LYS A CA 1
ATOM 705 C C . LYS A 1 88 ? 2.014 -0.187 13.337 1.00 95.25 88 LYS A C 1
ATOM 707 O O . LYS A 1 88 ? 2.154 1.028 13.224 1.00 95.25 88 LYS A O 1
ATOM 712 N N . LYS A 1 89 ? 3.049 -1.012 13.546 1.00 93.31 89 LYS A N 1
ATOM 713 C CA . LYS A 1 89 ? 4.440 -0.551 13.687 1.00 93.31 89 LYS A CA 1
ATOM 714 C C . LYS A 1 89 ? 4.966 0.118 12.421 1.00 93.31 89 LYS A C 1
ATOM 716 O O . LYS A 1 89 ? 5.577 1.175 12.533 1.00 93.31 89 LYS A O 1
ATOM 721 N N . SER A 1 90 ? 4.725 -0.447 11.238 1.00 94.19 90 SER A N 1
ATOM 722 C CA . SER A 1 90 ? 5.167 0.152 9.969 1.00 94.19 90 SER A CA 1
ATOM 723 C C . SER A 1 90 ? 4.542 1.527 9.730 1.00 94.19 90 SER A C 1
ATOM 725 O O . SER A 1 90 ? 5.227 2.460 9.308 1.00 94.19 90 SER A O 1
ATOM 727 N N . ILE A 1 91 ? 3.257 1.688 10.057 1.00 92.62 91 ILE A N 1
ATOM 728 C CA . ILE A 1 91 ? 2.566 2.976 9.943 1.00 92.62 91 ILE A CA 1
ATOM 729 C C . ILE A 1 91 ? 3.106 3.966 10.986 1.00 92.62 91 ILE A C 1
ATOM 731 O O . ILE A 1 91 ? 3.493 5.076 10.619 1.00 92.62 91 ILE A O 1
ATOM 735 N N . ALA A 1 92 ? 3.220 3.553 12.252 1.00 89.31 92 ALA A N 1
ATOM 736 C CA . ALA A 1 92 ? 3.720 4.389 13.347 1.00 89.31 92 ALA A CA 1
ATOM 737 C C . ALA A 1 92 ? 5.203 4.787 13.200 1.00 89.31 92 ALA A C 1
ATOM 739 O O . ALA A 1 92 ? 5.610 5.830 13.700 1.00 89.31 92 ALA A O 1
ATOM 740 N N . ALA A 1 93 ? 6.016 3.997 12.491 1.00 88.06 93 ALA A N 1
ATOM 741 C CA . ALA A 1 93 ? 7.422 4.305 12.206 1.00 88.06 93 ALA A CA 1
ATOM 742 C C . ALA A 1 93 ? 7.607 5.411 11.150 1.00 88.06 93 ALA A C 1
ATOM 744 O O . ALA A 1 93 ? 8.734 5.823 10.852 1.00 88.06 93 ALA A O 1
ATOM 745 N N . THR A 1 94 ? 6.517 5.882 10.545 1.00 84.69 94 THR A N 1
ATOM 746 C CA . THR A 1 94 ? 6.573 6.957 9.558 1.00 84.69 94 THR A CA 1
ATOM 747 C C . THR A 1 94 ? 7.029 8.239 10.225 1.00 84.69 94 THR A C 1
ATOM 749 O O . THR A 1 94 ? 6.454 8.667 11.218 1.00 84.69 94 THR A O 1
ATOM 752 N N . LYS A 1 95 ? 8.062 8.872 9.659 1.00 75.19 95 LYS A N 1
ATOM 753 C CA . LYS A 1 95 ? 8.572 10.134 10.195 1.00 75.19 95 LYS A CA 1
ATOM 754 C C . LYS A 1 95 ? 7.454 11.171 10.260 1.00 75.19 95 LYS A C 1
ATOM 756 O O . LYS A 1 95 ? 6.851 11.512 9.233 1.00 75.19 95 LYS A O 1
ATOM 761 N N . GLU A 1 96 ? 7.242 11.669 11.471 1.00 73.44 96 GLU A N 1
ATOM 762 C CA . GLU A 1 96 ? 6.377 12.801 11.758 1.00 73.44 96 GLU A CA 1
ATOM 763 C C . GLU A 1 96 ? 6.840 14.019 10.948 1.00 73.44 96 GLU A C 1
ATOM 765 O O . GLU A 1 96 ? 8.017 14.174 10.594 1.00 73.44 96 GLU A O 1
ATOM 770 N N . CYS A 1 97 ? 5.896 14.879 10.585 1.00 69.25 97 CYS A N 1
ATOM 771 C CA . CYS A 1 97 ? 6.209 16.100 9.857 1.00 69.25 97 CYS A CA 1
ATOM 772 C C . CYS A 1 97 ? 6.900 17.120 10.782 1.00 69.25 97 CYS A C 1
ATOM 774 O O . CYS A 1 97 ? 6.250 18.011 11.316 1.00 69.25 97 CYS A O 1
ATOM 776 N N . GLU A 1 98 ? 8.221 17.021 10.945 1.00 62.66 98 GLU A N 1
ATOM 777 C CA . GLU A 1 98 ? 8.966 17.902 11.858 1.00 62.66 98 GLU A CA 1
ATOM 778 C C . GLU A 1 98 ? 9.195 19.321 11.301 1.00 62.66 98 GLU A C 1
ATOM 780 O O . GLU A 1 98 ? 9.295 20.249 12.089 1.00 62.66 98 GLU A O 1
ATOM 785 N N . ASN A 1 99 ? 9.280 19.522 9.971 1.00 53.66 99 ASN A N 1
ATOM 786 C CA . ASN A 1 99 ? 9.763 20.795 9.387 1.00 53.66 99 ASN A CA 1
ATOM 787 C C . ASN A 1 99 ? 9.387 21.057 7.904 1.00 53.66 99 ASN A C 1
ATOM 789 O O . ASN A 1 99 ? 10.125 21.716 7.177 1.00 53.66 99 ASN A O 1
ATOM 793 N N . CYS A 1 100 ? 8.266 20.553 7.378 1.00 54.06 100 CYS A N 1
ATOM 794 C CA . CYS A 1 100 ? 7.963 20.714 5.940 1.00 54.06 100 CYS A CA 1
ATOM 795 C C . CYS A 1 100 ? 7.326 22.069 5.539 1.00 54.06 100 CYS A C 1
ATOM 797 O O . CYS A 1 100 ? 6.818 22.198 4.426 1.00 54.06 100 CYS A O 1
ATOM 799 N N . HIS A 1 101 ? 7.348 23.092 6.394 1.00 45.53 101 HIS A N 1
ATOM 800 C CA . HIS A 1 101 ? 6.785 24.413 6.086 1.00 45.53 101 HIS A CA 1
ATOM 801 C C . HIS A 1 101 ? 7.774 25.259 5.254 1.00 45.53 101 HIS A C 1
ATOM 803 O O . HIS A 1 101 ? 8.961 25.258 5.577 1.00 45.53 101 HIS A O 1
ATOM 809 N N . PRO A 1 102 ? 7.343 25.997 4.206 1.00 52.16 102 PRO A N 1
ATOM 810 C CA . PRO A 1 102 ? 5.970 26.202 3.719 1.00 52.16 102 PRO A CA 1
ATOM 811 C C . PRO A 1 102 ? 5.535 25.271 2.567 1.00 52.16 102 PRO A C 1
ATOM 813 O O . PRO A 1 102 ? 4.441 25.429 2.035 1.00 52.16 102 PRO A O 1
ATOM 816 N N . CYS A 1 103 ? 6.363 24.305 2.156 1.00 53.81 103 CYS A N 1
ATOM 817 C CA . CYS A 1 103 ? 6.141 23.516 0.933 1.00 53.81 103 CYS A CA 1
ATOM 818 C C . CYS A 1 103 ? 5.303 22.235 1.117 1.00 53.81 103 CYS A C 1
ATOM 820 O O . CYS A 1 103 ? 4.941 21.597 0.126 1.00 53.81 103 CYS A O 1
ATOM 822 N N . CYS A 1 104 ? 4.976 21.834 2.350 1.00 56.41 104 CYS A N 1
ATOM 823 C CA . CYS A 1 104 ? 3.966 20.807 2.610 1.00 56.41 104 CYS A CA 1
ATOM 824 C C . CYS A 1 104 ? 2.589 21.418 2.350 1.00 56.41 104 CYS A C 1
ATOM 826 O O . CYS A 1 104 ? 1.918 21.891 3.260 1.00 56.41 104 CYS A O 1
ATOM 828 N N . GLY A 1 105 ? 2.192 21.461 1.079 1.00 50.84 105 GLY A N 1
ATOM 829 C CA . GLY A 1 105 ? 0.864 21.907 0.683 1.00 50.84 105 GLY A CA 1
ATOM 830 C C . GLY A 1 105 ? -0.218 21.144 1.453 1.00 50.84 105 GLY A C 1
ATOM 831 O O . GLY A 1 105 ? -0.438 19.962 1.207 1.00 50.84 105 GLY A O 1
ATOM 832 N N . SER A 1 106 ? -0.852 21.834 2.402 1.00 46.03 106 SER A N 1
ATOM 833 C CA . SER A 1 106 ? -2.251 21.679 2.831 1.00 46.03 106 SER A CA 1
ATOM 834 C C . SER A 1 106 ? -2.785 20.299 3.264 1.00 46.03 106 SER A C 1
ATOM 836 O O . SER A 1 106 ? -3.995 20.155 3.411 1.00 46.03 106 SER A O 1
ATOM 838 N N . LEU A 1 107 ? -1.950 19.296 3.547 1.00 57.81 107 LEU A N 1
ATOM 839 C CA . LEU A 1 107 ? -2.399 17.988 4.060 1.00 57.81 107 LEU A CA 1
ATOM 840 C C . LEU A 1 107 ? -1.773 17.687 5.424 1.00 57.81 107 LEU A C 1
ATOM 842 O O . LEU A 1 107 ? -1.017 16.732 5.580 1.00 57.81 107 LEU A O 1
ATOM 846 N N . HIS A 1 108 ? -2.099 18.510 6.421 1.00 63.06 108 HIS A N 1
ATOM 847 C CA . HIS A 1 108 ? -1.875 18.181 7.831 1.00 63.06 108 HIS A CA 1
ATOM 848 C C . HIS A 1 108 ? -2.971 17.226 8.307 1.00 63.06 108 HIS A C 1
ATOM 850 O O . HIS A 1 108 ? -3.822 17.594 9.113 1.00 63.06 108 HIS A O 1
ATOM 856 N N . VAL A 1 109 ? -2.991 16.016 7.748 1.00 77.25 109 VAL A N 1
ATOM 857 C CA . VAL A 1 109 ? -3.908 14.977 8.213 1.00 77.25 109 VAL A CA 1
ATOM 858 C C . VAL A 1 109 ? -3.232 14.253 9.366 1.00 77.25 109 VAL A C 1
ATOM 860 O O . VAL A 1 109 ? -2.094 13.801 9.243 1.00 77.25 109 VAL A O 1
ATOM 863 N N . SER A 1 110 ? -3.921 14.202 10.498 1.00 85.31 110 SER A N 1
ATOM 864 C CA . SER A 1 110 ? -3.526 13.396 11.644 1.00 85.31 110 SER A CA 1
ATOM 865 C C . SER A 1 110 ? -4.564 12.316 11.881 1.00 85.31 110 SER A C 1
ATOM 867 O O . SER A 1 110 ? -5.748 12.570 11.673 1.00 85.31 110 SER A O 1
ATOM 869 N N . TYR A 1 111 ? -4.122 11.169 12.372 1.00 89.38 111 TYR A N 1
ATOM 870 C CA . TYR A 1 111 ? -4.981 10.049 12.743 1.00 89.38 111 TYR A CA 1
ATOM 871 C C . TYR A 1 111 ? -4.503 9.421 14.050 1.00 89.38 111 TYR A C 1
ATOM 873 O O . TYR A 1 111 ? -3.436 9.772 14.567 1.00 89.38 111 TYR A O 1
ATOM 881 N N . HIS A 1 112 ? -5.268 8.466 14.562 1.00 91.38 112 HIS A N 1
ATOM 882 C CA . HIS A 1 112 ? -4.988 7.763 15.800 1.00 91.38 112 HIS A CA 1
ATOM 883 C C . HIS A 1 112 ? -4.764 6.269 15.555 1.00 91.38 112 HIS A C 1
ATOM 885 O O . HIS A 1 112 ? -5.507 5.609 14.831 1.00 91.38 112 HIS A O 1
ATOM 891 N N . ILE A 1 113 ? -3.738 5.717 16.200 1.00 90.12 113 ILE A N 1
ATOM 892 C CA . ILE A 1 113 ? -3.512 4.271 16.299 1.00 90.12 113 ILE A CA 1
ATOM 893 C C . ILE A 1 113 ? -3.411 3.949 17.779 1.00 90.12 113 ILE A C 1
ATOM 895 O O . ILE A 1 113 ? -2.583 4.529 18.474 1.00 90.12 113 ILE A O 1
ATOM 899 N N . ASP A 1 114 ? -4.271 3.055 18.268 1.00 88.75 114 ASP A N 1
ATOM 900 C CA . ASP A 1 114 ? -4.313 2.668 19.684 1.00 88.75 114 ASP A CA 1
ATOM 901 C C . ASP A 1 114 ? -4.343 3.902 20.625 1.00 88.75 114 ASP A C 1
ATOM 903 O O . ASP A 1 114 ? -3.633 3.976 21.626 1.00 88.75 114 ASP A O 1
ATOM 907 N N . SER A 1 115 ? -5.159 4.903 20.262 1.00 87.94 115 SER A N 1
ATOM 908 C CA . SER A 1 115 ? -5.318 6.202 20.946 1.00 87.94 115 SER A CA 1
ATOM 909 C C . SER A 1 115 ? -4.098 7.140 20.926 1.00 87.94 115 SER A C 1
ATOM 911 O O . SER A 1 115 ? -4.132 8.199 21.554 1.00 87.94 115 SER A O 1
ATOM 913 N N . ILE A 1 116 ? -3.040 6.811 20.183 1.00 90.06 116 ILE A N 1
ATOM 914 C CA . ILE A 1 116 ? -1.866 7.670 19.984 1.00 90.06 116 ILE A CA 1
ATOM 915 C C . ILE A 1 116 ? -2.034 8.457 18.684 1.00 90.06 116 ILE A C 1
ATOM 917 O O . ILE A 1 116 ? -2.266 7.876 17.625 1.00 90.06 116 ILE A O 1
ATOM 921 N N . LYS A 1 117 ? -1.915 9.786 18.765 1.00 88.81 117 LYS A N 1
ATOM 922 C CA . LYS A 1 117 ? -1.991 10.680 17.604 1.00 88.81 117 LYS A CA 1
ATOM 923 C C . LYS A 1 117 ? -0.699 10.628 16.783 1.00 88.81 117 LYS A C 1
ATOM 925 O O . LYS A 1 117 ? 0.383 10.825 17.329 1.00 88.81 117 LYS A O 1
ATOM 930 N N . HIS A 1 118 ? -0.845 10.487 15.471 1.00 86.75 118 HIS A N 1
ATOM 931 C CA . HIS A 1 118 ? 0.226 10.516 14.477 1.00 86.75 118 HIS A CA 1
ATOM 932 C C . HIS A 1 118 ? -0.048 11.590 13.420 1.00 86.75 118 HIS A C 1
ATOM 934 O O . HIS A 1 118 ? -1.195 11.802 13.024 1.00 86.75 118 HIS A O 1
ATOM 940 N N . THR A 1 119 ? 0.997 12.268 12.948 1.00 83.69 119 THR A N 1
ATOM 941 C CA . THR A 1 119 ? 0.948 13.326 11.922 1.00 83.69 119 THR A CA 1
ATOM 942 C C . THR A 1 119 ? 1.992 13.036 10.834 1.00 83.69 119 THR A C 1
ATOM 944 O O . THR A 1 119 ? 3.041 13.693 10.741 1.00 83.69 119 THR A O 1
ATOM 947 N N . PRO A 1 120 ? 1.739 12.027 9.981 1.00 80.81 120 PRO A N 1
ATOM 948 C CA . PRO A 1 120 ? 2.743 11.553 9.043 1.00 80.81 120 PRO A CA 1
ATOM 949 C C . PRO A 1 120 ? 3.080 12.607 7.988 1.00 80.81 120 PRO A C 1
ATOM 951 O O . PRO A 1 120 ? 2.225 13.325 7.465 1.00 80.81 120 PRO A O 1
ATOM 954 N N . CYS A 1 121 ? 4.344 12.646 7.575 1.00 77.50 121 CYS A N 1
ATOM 955 C CA . CYS A 1 121 ? 4.719 13.417 6.398 1.00 77.50 121 CYS A CA 1
ATOM 956 C C . CYS A 1 121 ? 4.187 12.738 5.121 1.00 77.50 121 CYS A C 1
ATOM 958 O O . CYS A 1 121 ? 4.666 11.666 4.745 1.00 77.50 121 CYS A O 1
ATOM 960 N N . TYR A 1 122 ? 3.278 13.395 4.389 1.00 73.50 122 TYR A N 1
ATOM 961 C CA . TYR A 1 122 ? 2.735 12.911 3.104 1.00 73.50 122 TYR A CA 1
ATOM 962 C C . TYR A 1 122 ? 3.826 12.480 2.101 1.00 73.50 122 TYR A C 1
ATOM 964 O O . TYR A 1 122 ? 3.748 11.433 1.450 1.00 73.50 122 TYR A O 1
ATOM 972 N N . PHE A 1 123 ? 4.910 13.257 1.995 1.00 74.44 123 PHE A N 1
ATOM 973 C CA . PHE A 1 123 ? 6.023 12.922 1.101 1.00 74.44 123 PHE A CA 1
ATOM 974 C C . PHE A 1 123 ? 6.771 11.661 1.532 1.00 74.44 123 PHE A C 1
ATOM 976 O O . PHE A 1 123 ? 7.313 10.947 0.682 1.00 74.44 123 PHE A O 1
ATOM 983 N N . LYS A 1 124 ? 6.775 11.344 2.829 1.00 78.12 124 LYS A N 1
ATOM 984 C CA . LYS A 1 124 ? 7.371 10.118 3.354 1.00 78.12 124 LYS A CA 1
ATOM 985 C C . LYS A 1 124 ? 6.413 8.943 3.197 1.00 78.12 124 LYS A C 1
ATOM 987 O O . LYS A 1 124 ? 6.823 8.007 2.527 1.00 78.12 124 LYS A O 1
ATOM 992 N N . GLY A 1 125 ? 5.159 9.053 3.644 1.00 84.19 125 GLY A N 1
ATOM 993 C CA . GLY A 1 125 ? 4.169 7.962 3.725 1.00 84.19 125 GLY A CA 1
ATOM 994 C C . GLY A 1 125 ? 4.703 6.701 4.416 1.00 84.19 125 GLY A C 1
ATOM 995 O O . GLY A 1 125 ? 5.789 6.731 4.996 1.00 84.19 125 GLY A O 1
ATOM 996 N N . HIS A 1 126 ? 3.948 5.606 4.356 1.00 93.19 126 HIS A N 1
ATOM 997 C CA . HIS A 1 126 ? 4.229 4.387 5.125 1.00 93.19 126 HIS A CA 1
ATOM 998 C C . HIS A 1 126 ? 4.890 3.340 4.241 1.00 93.19 126 HIS A C 1
ATOM 1000 O O . HIS A 1 126 ? 4.403 3.080 3.141 1.00 93.19 126 HIS A O 1
ATOM 1006 N N . TYR A 1 127 ? 5.985 2.750 4.716 1.00 94.81 127 TYR A N 1
ATOM 1007 C CA . TYR A 1 127 ? 6.753 1.756 3.971 1.00 94.81 127 TYR A CA 1
ATOM 1008 C C . TYR A 1 127 ? 6.528 0.357 4.535 1.00 94.81 127 TYR A C 1
ATOM 1010 O O . TYR A 1 127 ? 6.507 0.165 5.749 1.00 94.81 127 TYR A O 1
ATOM 1018 N N . PHE A 1 128 ? 6.417 -0.612 3.634 1.00 96.25 128 PHE A N 1
ATOM 1019 C CA . PHE A 1 128 ? 6.154 -2.010 3.933 1.00 96.25 128 PHE A CA 1
ATOM 1020 C C . PHE A 1 128 ? 7.054 -2.889 3.069 1.00 96.25 128 PHE A C 1
ATOM 1022 O O . PHE A 1 128 ? 7.167 -2.681 1.860 1.00 96.25 128 PHE A O 1
ATOM 1029 N N . SER A 1 129 ? 7.703 -3.866 3.687 1.00 94.81 129 SER A N 1
ATOM 1030 C CA . SER A 1 129 ? 8.542 -4.850 3.006 1.00 94.81 129 SER A CA 1
ATOM 1031 C C . SER A 1 129 ? 8.668 -6.099 3.869 1.00 94.81 129 SER A C 1
ATOM 1033 O O . SER A 1 129 ? 8.505 -6.025 5.088 1.00 94.81 129 SER A O 1
ATOM 1035 N N . ARG A 1 130 ? 8.960 -7.246 3.239 1.00 90.94 130 ARG A N 1
ATOM 1036 C CA . ARG A 1 130 ? 9.245 -8.522 3.925 1.00 90.94 130 ARG A CA 1
ATOM 1037 C C . ARG A 1 130 ? 8.201 -8.909 4.984 1.00 90.94 130 ARG A C 1
ATOM 1039 O O . ARG A 1 130 ? 8.546 -9.369 6.071 1.00 90.94 130 ARG A O 1
ATOM 1046 N N . MET A 1 131 ? 6.926 -8.686 4.678 1.00 93.31 131 MET A N 1
ATOM 1047 C CA . MET A 1 131 ? 5.813 -9.097 5.533 1.00 93.31 131 MET A CA 1
ATOM 1048 C C . MET A 1 131 ? 5.287 -10.468 5.099 1.00 93.31 131 MET A C 1
ATOM 1050 O O . MET A 1 131 ? 5.501 -10.888 3.962 1.00 93.31 131 MET A O 1
ATOM 1054 N N . ASN A 1 132 ? 4.593 -11.165 5.998 1.00 93.81 132 ASN A N 1
ATOM 1055 C CA . ASN A 1 132 ? 3.885 -12.392 5.632 1.00 93.81 132 ASN A CA 1
ATOM 1056 C C . ASN A 1 132 ? 2.656 -12.070 4.759 1.00 93.81 132 ASN A C 1
ATOM 1058 O O . ASN A 1 132 ? 2.209 -10.924 4.686 1.00 93.81 132 ASN A O 1
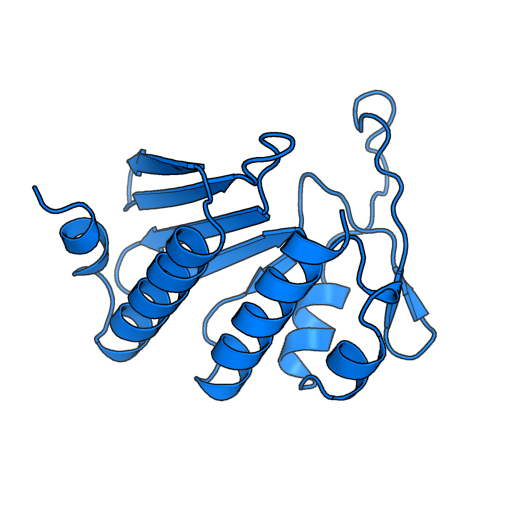ATOM 1062 N N . LYS A 1 133 ? 2.083 -13.095 4.120 1.00 92.38 133 LYS A N 1
ATOM 1063 C CA . LYS A 1 133 ? 0.909 -12.947 3.247 1.00 92.38 133 LYS A CA 1
ATOM 1064 C C . LYS A 1 133 ? -0.279 -12.262 3.938 1.00 92.38 133 LYS A C 1
ATOM 1066 O O . LYS A 1 133 ? -0.859 -11.352 3.364 1.00 92.38 133 LYS A O 1
ATOM 1071 N N . THR A 1 134 ? -0.594 -12.639 5.178 1.00 94.81 134 THR A N 1
ATOM 1072 C CA . THR A 1 134 ? -1.706 -12.048 5.940 1.00 94.81 134 THR A CA 1
ATOM 1073 C C . THR A 1 134 ? -1.547 -10.536 6.117 1.00 94.81 134 THR A C 1
ATOM 1075 O O . THR A 1 134 ? -2.508 -9.788 5.962 1.00 94.81 134 THR A O 1
ATOM 1078 N N . ASP A 1 135 ? -0.335 -10.068 6.409 1.00 96.38 135 ASP A N 1
ATOM 1079 C CA . ASP A 1 135 ? -0.034 -8.642 6.542 1.00 96.38 135 ASP A CA 1
ATOM 1080 C C . ASP A 1 135 ? -0.130 -7.913 5.187 1.00 96.38 135 ASP A C 1
ATOM 1082 O O . ASP A 1 135 ? -0.595 -6.774 5.129 1.00 96.38 135 ASP A O 1
ATOM 1086 N N . TRP A 1 136 ? 0.245 -8.560 4.079 1.00 96.00 136 TRP A N 1
ATOM 1087 C CA . TRP A 1 136 ? 0.042 -8.008 2.731 1.00 96.00 136 TRP A CA 1
ATOM 1088 C C . TRP A 1 136 ? -1.433 -7.898 2.340 1.00 96.00 136 TRP A C 1
ATOM 1090 O O . TRP A 1 136 ? -1.837 -6.888 1.753 1.00 96.00 136 TRP A O 1
ATOM 1100 N N . ASP A 1 137 ? -2.244 -8.890 2.704 1.00 95.44 137 ASP A N 1
ATOM 1101 C CA . ASP A 1 137 ? -3.693 -8.860 2.502 1.00 95.44 137 ASP A CA 1
ATOM 1102 C C . ASP A 1 137 ? -4.315 -7.717 3.327 1.00 95.44 137 ASP A C 1
ATOM 1104 O O . ASP A 1 137 ? -5.088 -6.913 2.805 1.00 95.44 137 ASP A O 1
ATOM 1108 N N . MET A 1 138 ? -3.884 -7.544 4.585 1.00 97.06 138 MET A N 1
ATOM 1109 C CA . MET A 1 138 ? -4.291 -6.404 5.415 1.00 97.06 138 MET A CA 1
ATOM 1110 C C . MET A 1 138 ? -3.904 -5.058 4.791 1.00 97.06 138 MET A C 1
ATOM 1112 O O . MET A 1 138 ? -4.721 -4.140 4.785 1.00 97.06 138 MET A O 1
ATOM 1116 N N . LEU A 1 139 ? -2.685 -4.916 4.257 1.00 97.56 139 LEU A N 1
ATOM 1117 C CA . LEU A 1 139 ? -2.275 -3.689 3.569 1.00 97.56 139 LEU A CA 1
ATOM 1118 C C . LEU A 1 139 ? -3.163 -3.406 2.350 1.00 97.56 139 LEU A C 1
ATOM 1120 O O . LEU A 1 139 ? -3.542 -2.255 2.130 1.00 97.56 139 LEU A O 1
ATOM 1124 N N . SER A 1 140 ? -3.505 -4.437 1.578 1.00 96.81 140 SER A N 1
ATOM 1125 C CA . SER A 1 140 ? -4.396 -4.309 0.420 1.00 96.81 140 SER A CA 1
ATOM 1126 C C . SER A 1 140 ? -5.775 -3.793 0.836 1.00 96.81 140 SER A C 1
ATOM 1128 O O . SER A 1 140 ? -6.265 -2.832 0.242 1.00 96.81 140 SER A O 1
ATOM 1130 N N . ASP A 1 141 ? -6.352 -4.335 1.911 1.00 96.94 141 ASP A N 1
ATOM 1131 C CA . ASP A 1 141 ? -7.620 -3.850 2.469 1.00 96.94 141 ASP A CA 1
ATOM 1132 C C . ASP A 1 141 ? -7.539 -2.376 2.896 1.00 96.94 141 ASP A C 1
ATOM 1134 O O . ASP A 1 141 ? -8.437 -1.586 2.598 1.00 96.94 141 ASP A O 1
ATOM 1138 N N . LEU A 1 142 ? -6.452 -1.974 3.567 1.00 97.00 142 LEU A N 1
ATOM 1139 C CA . LEU A 1 142 ? -6.251 -0.580 3.981 1.00 97.00 142 LEU A CA 1
ATOM 1140 C C . LEU A 1 142 ? -6.133 0.362 2.776 1.00 97.00 142 LEU A C 1
ATOM 1142 O O . LEU A 1 142 ? -6.687 1.458 2.804 1.00 97.00 142 LEU A O 1
ATOM 1146 N N . ILE A 1 143 ? -5.466 -0.060 1.697 1.00 96.69 143 ILE A N 1
ATOM 1147 C CA . ILE A 1 143 ? -5.371 0.705 0.443 1.00 96.69 143 ILE A CA 1
ATOM 1148 C C . ILE A 1 143 ? -6.757 0.911 -0.184 1.00 96.69 143 ILE A C 1
ATOM 1150 O O . ILE A 1 143 ? -7.057 2.011 -0.655 1.00 96.69 143 ILE A O 1
ATOM 1154 N N . VAL A 1 144 ? -7.610 -0.118 -0.179 1.00 96.56 144 VAL A N 1
ATOM 1155 C CA . VAL A 1 144 ? -8.994 -0.023 -0.674 1.00 96.56 144 VAL A CA 1
ATOM 1156 C C . VAL A 1 144 ? -9.799 0.975 0.162 1.00 96.56 144 VAL A C 1
ATOM 1158 O O . VAL A 1 144 ? -10.468 1.849 -0.393 1.00 96.56 144 VAL A O 1
ATOM 1161 N N . LEU A 1 145 ? -9.707 0.893 1.490 1.00 96.19 145 LEU A N 1
ATOM 1162 C CA . LEU A 1 145 ? -10.415 1.797 2.401 1.00 96.19 145 LEU A CA 1
ATOM 1163 C C . LEU A 1 145 ? -9.937 3.246 2.252 1.00 96.19 145 LEU A C 1
ATOM 1165 O O . LEU A 1 145 ? -10.757 4.154 2.131 1.00 96.19 145 LEU A O 1
ATOM 1169 N N . GLU A 1 146 ? -8.628 3.466 2.151 1.00 94.25 146 GLU A N 1
ATOM 1170 C CA . GLU A 1 146 ? -8.036 4.779 1.882 1.00 94.25 146 GLU A CA 1
ATOM 1171 C C . GLU A 1 146 ? -8.482 5.350 0.527 1.00 94.25 146 GLU A C 1
ATOM 1173 O O . GLU A 1 146 ? -8.697 6.560 0.376 1.00 94.25 146 GLU A O 1
ATOM 1178 N N . ASN A 1 147 ? -8.658 4.491 -0.481 1.00 93.50 147 ASN A N 1
ATOM 1179 C CA . ASN A 1 147 ? -9.201 4.927 -1.757 1.00 93.50 147 ASN A CA 1
ATOM 1180 C C . ASN A 1 147 ? -10.643 5.438 -1.618 1.00 93.50 147 ASN A C 1
ATOM 1182 O O . ASN A 1 147 ? -10.977 6.443 -2.242 1.00 93.50 147 ASN A O 1
ATOM 1186 N N . ASN A 1 148 ? -11.454 4.805 -0.773 1.00 91.12 148 ASN A N 1
ATOM 1187 C CA . ASN A 1 148 ? -12.865 5.146 -0.579 1.00 91.12 148 ASN A CA 1
ATOM 1188 C C . ASN A 1 148 ? -13.096 6.275 0.439 1.00 91.12 148 ASN A C 1
ATOM 1190 O O . ASN A 1 148 ? -14.172 6.863 0.460 1.00 91.12 148 ASN A O 1
ATOM 1194 N N . ALA A 1 149 ? -12.098 6.598 1.264 1.00 83.75 149 ALA A N 1
ATOM 1195 C CA . ALA A 1 149 ? -12.193 7.633 2.291 1.00 83.75 149 ALA A CA 1
ATOM 1196 C C . ALA A 1 149 ? -12.277 9.076 1.740 1.00 83.75 149 ALA A C 1
ATOM 1198 O O . ALA A 1 149 ? -12.603 9.977 2.514 1.00 83.75 149 ALA A O 1
ATOM 1199 N N . VAL A 1 150 ? -11.970 9.299 0.445 1.00 63.38 150 VAL A N 1
ATOM 1200 C CA . VAL A 1 150 ? -11.962 10.617 -0.244 1.00 63.38 150 VAL A CA 1
ATOM 1201 C C . VAL A 1 150 ? -12.272 10.514 -1.731 1.00 63.38 150 VAL A C 1
ATOM 1203 O O . VAL A 1 150 ? -11.454 9.862 -2.434 1.00 63.38 150 VAL A O 1
#

Foldseek 3Di:
DPPLVLLVLADPQVSVLVVVLVVLLVVQVFDWDWDDDPFGIKIFTAQPPPRHTQKMWTHGRHWIKIFGALQPCQLVVVLLQVADPLLVCQQQVADAPPDCPPPQPDRQRWDDHPNDIGRHRSVRGGMDIDDDPVNSVSVSVSSVSSSVSD

Sequence (150 aa):
MDKLDSFNVLLDEEYEIAKTLHQTGESLGCKIVFKTRPNGYRVIFNKQSNRKVLFWMEVSDNSLLVKANLLHIDNYIEKMSSCSGTIKKSIAATKECENCHPCCGSLHVSYHIDSIKHTPCYFKGHYFSRMNKTDWDMLSDLIVLENNAV

Secondary structure (DSSP, 8-state):
--GGGGGTTS-HHHHHHHHHHHHHHHHTT-EEEEEEETTEEEEEEE-TTT--EEEEEEEETTEEEEEE----GGGGHHHHHHS-HHHHHHHHTSPB-SS-TTTS-S----EEETTEEE-B-TTT-EEEES--HHHHHHHHHHHHHHHHT-

Organism: NCBI:txid66219